Protein AF-A0A2V2U2F4-F1 (afdb_monomer)

Radius of gyration: 15.04 Å; Cα contacts (8 Å, |Δi|>4): 139; chains: 1; bounding box: 42×29×31 Å

Structure (mmCIF, N/CA/C/O backbone):
data_AF-A0A2V2U2F4-F1
#
_entry.id   AF-A0A2V2U2F4-F1
#
loop_
_atom_site.group_PDB
_atom_site.id
_atom_site.type_symbol
_atom_site.label_atom_id
_atom_site.label_alt_id
_atom_site.label_comp_id
_atom_site.label_asym_id
_atom_site.label_entity_id
_atom_site.label_seq_id
_atom_site.pdbx_PDB_ins_code
_atom_site.Cartn_x
_atom_site.Cartn_y
_atom_site.Cartn_z
_atom_site.occupancy
_atom_site.B_iso_or_equiv
_atom_site.auth_seq_id
_atom_site.auth_comp_id
_atom_site.auth_asym_id
_atom_site.auth_atom_id
_atom_site.pdbx_PDB_model_num
ATOM 1 N N . MET A 1 1 ? 31.667 -0.496 11.172 1.00 42.41 1 MET A N 1
ATOM 2 C CA . MET A 1 1 ? 30.311 -0.840 11.635 1.00 42.41 1 MET A CA 1
ATOM 3 C C . MET A 1 1 ? 30.215 -2.349 11.573 1.00 42.41 1 MET A C 1
ATOM 5 O O . MET A 1 1 ? 30.394 -2.899 10.493 1.00 42.41 1 MET A O 1
ATOM 9 N N . GLU A 1 2 ? 30.072 -3.004 12.719 1.00 44.47 2 GLU A N 1
ATOM 10 C CA . GLU A 1 2 ? 29.522 -4.354 12.746 1.00 44.47 2 GLU A CA 1
ATOM 11 C C . GLU A 1 2 ? 28.012 -4.240 12.555 1.00 44.47 2 GLU A C 1
ATOM 13 O O . GLU A 1 2 ? 27.419 -3.196 12.847 1.00 44.47 2 GLU A O 1
ATOM 18 N N . LEU A 1 3 ? 27.429 -5.256 11.944 1.00 45.28 3 LEU A N 1
ATOM 19 C CA . LEU A 1 3 ? 26.182 -5.103 11.246 1.00 45.28 3 LEU A CA 1
ATOM 20 C C . LEU A 1 3 ? 25.269 -6.285 11.538 1.00 45.28 3 LEU A C 1
ATOM 22 O O . LEU A 1 3 ? 25.331 -7.369 10.966 1.00 45.28 3 LEU A O 1
ATOM 26 N N . SER A 1 4 ? 24.459 -5.987 12.530 1.00 48.75 4 SER A N 1
ATOM 27 C CA . SER A 1 4 ? 23.392 -6.740 13.150 1.00 48.75 4 SER A CA 1
ATOM 28 C C . SER A 1 4 ? 22.200 -6.872 12.184 1.00 48.75 4 SER A C 1
ATOM 30 O O . SER A 1 4 ? 22.317 -6.612 10.985 1.00 48.75 4 SER A O 1
ATOM 32 N N . TRP A 1 5 ? 20.997 -7.169 12.694 1.00 50.09 5 TRP A N 1
ATOM 33 C CA . TRP A 1 5 ? 19.784 -6.590 12.101 1.00 50.09 5 TRP A CA 1
ATOM 34 C C . TRP A 1 5 ? 20.107 -5.141 11.640 1.00 50.09 5 TRP A C 1
ATOM 36 O O . TRP A 1 5 ? 20.396 -4.282 12.467 1.00 50.09 5 TRP A O 1
ATOM 46 N N . ASN A 1 6 ? 20.129 -4.916 10.315 1.00 41.75 6 ASN A N 1
ATOM 47 C CA . ASN A 1 6 ? 20.663 -3.743 9.583 1.00 41.75 6 ASN A CA 1
ATOM 48 C C . ASN A 1 6 ? 22.138 -3.655 9.198 1.00 41.75 6 ASN A C 1
ATOM 50 O O . ASN A 1 6 ? 22.778 -2.611 9.349 1.00 41.75 6 ASN A O 1
ATOM 54 N N . ASP A 1 7 ? 22.668 -4.671 8.562 1.00 49.75 7 ASP A N 1
ATOM 55 C CA . ASP A 1 7 ? 23.848 -4.433 7.760 1.00 49.75 7 ASP A CA 1
ATOM 56 C C . ASP A 1 7 ? 23.688 -3.292 6.711 1.00 49.75 7 ASP A C 1
ATOM 58 O O . ASP A 1 7 ? 22.668 -3.218 6.034 1.00 49.75 7 ASP A O 1
ATOM 62 N N . ARG A 1 8 ? 24.707 -2.427 6.516 1.00 47.97 8 ARG A N 1
ATOM 63 C CA . ARG A 1 8 ? 24.905 -1.503 5.367 1.00 47.97 8 ARG A CA 1
ATOM 64 C C . ARG A 1 8 ? 24.827 -2.282 4.039 1.00 47.97 8 ARG A C 1
ATOM 66 O O . ARG A 1 8 ? 24.615 -1.702 2.982 1.00 47.97 8 ARG A O 1
ATOM 73 N N . ARG A 1 9 ? 24.995 -3.602 4.155 1.00 45.12 9 ARG A N 1
ATOM 74 C CA . ARG A 1 9 ? 24.909 -4.719 3.216 1.00 45.12 9 ARG A CA 1
ATOM 75 C C . ARG A 1 9 ? 23.589 -5.534 3.330 1.00 45.12 9 ARG A C 1
ATOM 77 O O . ARG A 1 9 ? 23.364 -6.380 2.483 1.00 45.12 9 ARG A O 1
ATOM 84 N N . ALA A 1 10 ? 22.714 -5.329 4.325 1.00 45.97 10 ALA A N 1
ATOM 85 C CA . ALA A 1 10 ? 21.449 -6.077 4.543 1.00 45.97 10 ALA A CA 1
ATOM 86 C C . ALA A 1 10 ? 20.192 -5.289 4.166 1.00 45.97 10 ALA A C 1
ATOM 88 O O . ALA A 1 10 ? 19.106 -5.854 4.057 1.00 45.97 10 ALA A O 1
ATOM 89 N N . ARG A 1 11 ? 20.318 -3.973 4.015 1.00 48.44 11 ARG A N 1
ATOM 90 C CA . ARG A 1 11 ? 19.193 -3.086 3.756 1.00 48.44 11 ARG A CA 1
ATOM 91 C C . ARG A 1 11 ? 19.470 -2.188 2.580 1.00 48.44 11 ARG A C 1
ATOM 93 O O . ARG A 1 11 ? 19.357 -0.983 2.655 1.00 48.44 11 ARG A O 1
ATOM 100 N N . GLN A 1 12 ? 19.624 -2.797 1.425 1.00 44.44 12 GLN A N 1
ATOM 101 C CA . GLN A 1 12 ? 19.025 -2.211 0.226 1.00 44.44 12 GLN A CA 1
ATOM 102 C C . GLN A 1 12 ? 17.484 -2.410 0.251 1.00 44.44 12 GLN A C 1
ATOM 104 O O . GLN A 1 12 ? 16.870 -2.696 -0.762 1.00 44.44 12 GLN A O 1
ATOM 109 N N . PHE A 1 13 ? 16.901 -2.304 1.459 1.00 48.28 13 PHE A N 1
ATOM 110 C 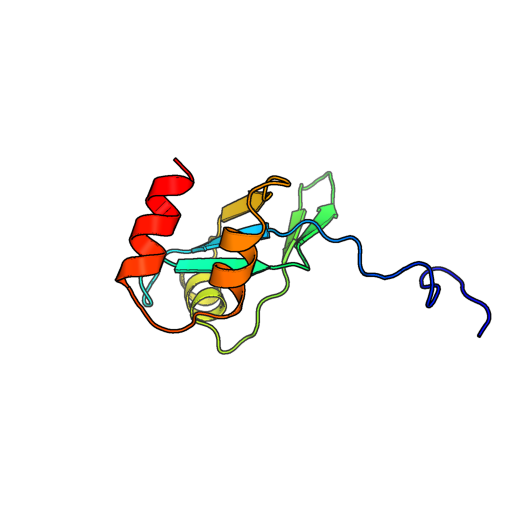CA . PHE A 1 13 ? 15.497 -2.192 1.851 1.00 48.28 13 PHE A CA 1
ATOM 111 C C . PHE A 1 13 ? 14.490 -2.954 0.983 1.00 48.28 13 PHE A C 1
ATOM 113 O O . PHE A 1 13 ? 13.570 -2.370 0.422 1.00 48.28 13 PHE A O 1
ATOM 120 N N . LEU A 1 14 ? 14.668 -4.282 0.977 1.00 46.50 14 LEU A N 1
ATOM 121 C CA . LEU A 1 14 ? 13.697 -5.335 0.656 1.00 46.50 14 LEU A CA 1
ATOM 122 C C . LEU A 1 14 ? 12.288 -4.981 1.128 1.00 46.50 14 LEU A C 1
ATOM 124 O O . LEU A 1 14 ? 11.875 -5.305 2.241 1.00 46.50 14 LEU A O 1
ATOM 128 N N . THR A 1 15 ? 11.565 -4.310 0.256 1.00 56.41 15 THR A N 1
ATOM 129 C CA . THR A 1 15 ? 10.173 -3.958 0.429 1.00 56.41 15 THR A CA 1
ATOM 130 C C . THR A 1 15 ? 9.567 -4.078 -0.960 1.00 56.41 15 THR A C 1
ATOM 132 O O . THR A 1 15 ? 10.155 -3.631 -1.945 1.00 56.41 15 THR A O 1
ATOM 135 N N . ASN A 1 16 ? 8.493 -4.854 -1.076 1.00 65.75 16 ASN A N 1
ATOM 136 C CA . ASN A 1 16 ? 7.809 -4.978 -2.354 1.00 65.75 16 ASN A CA 1
ATOM 137 C C . ASN A 1 16 ? 7.175 -3.619 -2.668 1.00 65.75 16 ASN A C 1
ATOM 139 O O . ASN A 1 16 ? 6.665 -2.970 -1.754 1.00 65.75 16 ASN A O 1
ATOM 143 N N . VAL A 1 17 ? 7.191 -3.187 -3.928 1.00 78.94 17 VAL A N 1
ATOM 144 C CA . VAL A 1 17 ? 6.518 -1.941 -4.288 1.00 78.94 17 VAL A CA 1
ATOM 145 C C . VAL A 1 17 ? 5.018 -2.189 -4.247 1.00 78.94 17 VAL A C 1
ATOM 147 O O . VAL A 1 17 ? 4.444 -2.850 -5.114 1.00 78.94 17 VAL A O 1
ATOM 150 N N . GLY A 1 18 ? 4.383 -1.655 -3.208 1.00 82.81 18 GLY A N 1
ATOM 151 C CA . GLY A 1 18 ? 2.938 -1.591 -3.122 1.00 82.81 18 GLY A CA 1
ATOM 152 C C . GLY A 1 18 ? 2.423 -0.478 -4.026 1.00 82.81 18 GLY A C 1
ATOM 153 O O . GLY A 1 18 ? 2.829 0.669 -3.885 1.00 82.81 18 GLY A O 1
ATOM 154 N N . LEU A 1 19 ? 1.506 -0.782 -4.935 1.00 88.38 19 LEU A N 1
ATOM 155 C CA . LEU A 1 19 ? 0.681 0.218 -5.601 1.00 88.38 19 LEU A CA 1
ATOM 156 C C . LEU A 1 19 ? -0.543 0.471 -4.720 1.00 88.38 19 LEU A C 1
ATOM 158 O O . LEU A 1 19 ? -1.484 -0.331 -4.670 1.00 88.38 19 LEU A O 1
ATOM 162 N N . ILE A 1 20 ? -0.484 1.579 -3.985 1.00 90.88 20 ILE A N 1
ATOM 163 C CA . ILE A 1 20 ? -1.500 1.988 -3.021 1.00 90.88 20 ILE A CA 1
ATOM 164 C C . ILE A 1 20 ? -2.607 2.699 -3.764 1.00 90.88 20 ILE A C 1
ATOM 166 O O . ILE A 1 20 ? -2.376 3.744 -4.368 1.00 90.88 20 ILE A O 1
ATOM 170 N N . THR A 1 21 ? -3.804 2.134 -3.706 1.00 91.12 21 THR A N 1
ATOM 171 C CA . THR A 1 21 ? -4.995 2.702 -4.339 1.00 91.12 21 THR A CA 1
ATOM 172 C C . THR A 1 21 ? -5.873 3.345 -3.283 1.00 91.12 21 THR A C 1
ATOM 174 O O . THR A 1 21 ? -6.089 2.786 -2.208 1.00 91.12 21 THR A O 1
ATOM 177 N N . THR A 1 22 ? -6.352 4.548 -3.574 1.00 91.31 22 THR A N 1
ATOM 178 C CA . THR A 1 22 ? -7.242 5.300 -2.688 1.00 91.31 22 THR A CA 1
ATOM 179 C C . THR A 1 22 ? -8.320 5.979 -3.512 1.00 91.31 22 THR A C 1
ATOM 181 O O . THR A 1 22 ? -8.097 6.317 -4.675 1.00 91.31 22 THR A O 1
ATOM 184 N N . ASP A 1 23 ? -9.467 6.206 -2.891 1.00 88.88 23 ASP A N 1
ATOM 185 C CA . ASP A 1 23 ? -10.515 7.073 -3.411 1.00 88.88 23 ASP A CA 1
ATOM 186 C C . ASP A 1 23 ? -11.006 7.975 -2.273 1.00 88.88 23 ASP A C 1
ATOM 188 O O . ASP A 1 23 ? -10.952 7.599 -1.098 1.00 88.88 23 ASP A O 1
ATOM 192 N N . GLY A 1 24 ? -11.406 9.197 -2.602 1.00 86.75 24 GLY A N 1
ATOM 193 C CA . GLY A 1 24 ? -11.729 10.215 -1.612 1.00 86.75 24 GLY A CA 1
ATOM 194 C C . GLY A 1 24 ? -11.868 11.605 -2.214 1.00 86.75 24 GLY A C 1
ATOM 195 O O . GLY A 1 24 ? -12.081 11.779 -3.413 1.00 86.75 24 GLY A O 1
ATOM 196 N N . ARG A 1 25 ? -11.746 12.637 -1.376 1.00 85.88 25 ARG A N 1
ATOM 197 C CA . ARG A 1 25 ? -11.931 14.036 -1.791 1.00 85.88 25 ARG A CA 1
ATOM 198 C C . ARG A 1 25 ? -10.931 14.495 -2.853 1.00 85.88 25 ARG A C 1
ATOM 200 O O . ARG A 1 25 ? -11.263 15.377 -3.642 1.00 85.88 25 ARG A O 1
ATOM 207 N N . CYS A 1 26 ? -9.735 13.909 -2.889 1.00 85.62 26 CYS A N 1
ATOM 208 C CA . CYS A 1 26 ? -8.742 14.178 -3.930 1.00 85.62 26 CYS A CA 1
ATOM 209 C C . CYS A 1 26 ? -8.986 13.362 -5.217 1.00 85.62 26 CYS A C 1
ATOM 211 O O . CYS A 1 26 ? -8.192 13.453 -6.152 1.00 85.62 26 CYS A O 1
ATOM 213 N N . GLY A 1 27 ? -10.080 12.593 -5.272 1.00 87.06 27 GLY A N 1
ATOM 214 C CA . GLY A 1 27 ? -10.426 11.665 -6.342 1.00 87.06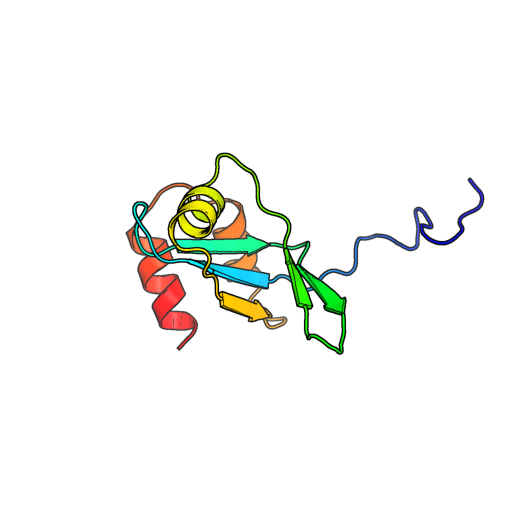 27 GLY A CA 1
ATOM 215 C C . GLY A 1 27 ? -9.635 10.351 -6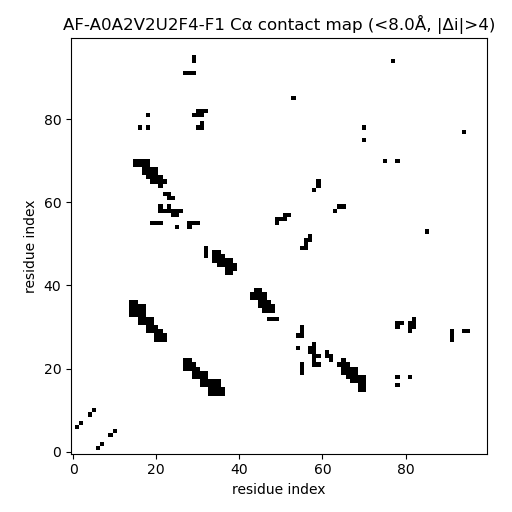.287 1.00 87.06 27 GLY A C 1
ATOM 216 O O . GLY A 1 27 ? -8.775 10.177 -5.411 1.00 87.06 27 GLY A O 1
ATOM 217 N N . PRO A 1 28 ? -9.891 9.440 -7.246 1.00 87.38 28 PRO A N 1
ATOM 218 C CA . PRO A 1 28 ? -9.153 8.193 -7.380 1.00 87.38 28 PRO A CA 1
ATOM 219 C C . PRO A 1 28 ? -7.659 8.441 -7.585 1.00 87.38 28 PRO A C 1
ATOM 221 O O . PRO A 1 28 ? -7.243 9.228 -8.443 1.00 87.38 28 PRO A O 1
ATOM 224 N N . ASN A 1 29 ? -6.842 7.745 -6.804 1.00 87.25 29 ASN A N 1
ATOM 225 C CA . ASN A 1 29 ? -5.404 7.941 -6.783 1.00 87.25 29 ASN A CA 1
ATOM 226 C C . ASN A 1 29 ? -4.646 6.620 -6.626 1.00 87.25 29 ASN A C 1
ATOM 228 O O . ASN A 1 29 ? -5.122 5.679 -5.990 1.00 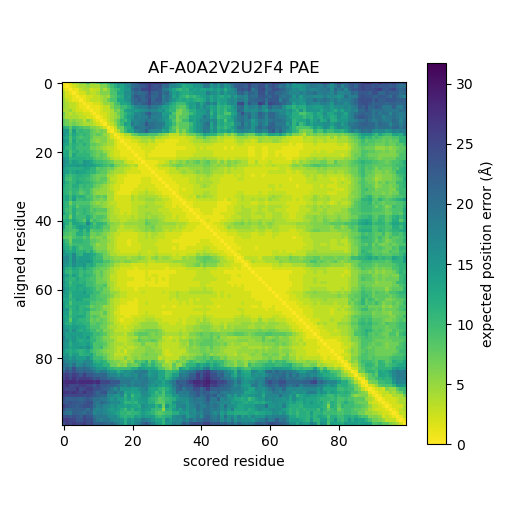87.25 29 ASN A O 1
ATOM 232 N N . VAL A 1 30 ? -3.443 6.590 -7.196 1.00 87.19 30 VAL A N 1
ATOM 233 C CA . VAL A 1 30 ? -2.494 5.491 -7.085 1.00 87.19 30 VAL A CA 1
ATOM 234 C C . VAL A 1 30 ? -1.099 6.033 -6.813 1.00 87.19 30 VAL A C 1
ATOM 236 O O . VAL A 1 30 ? -0.675 7.001 -7.443 1.00 87.19 30 VAL A O 1
ATOM 239 N N . MET A 1 31 ? -0.404 5.415 -5.865 1.00 88.94 31 MET A N 1
ATOM 240 C CA . MET A 1 31 ? 0.938 5.808 -5.448 1.00 88.94 31 MET A CA 1
ATOM 241 C C . MET A 1 31 ? 1.804 4.569 -5.263 1.00 88.94 31 MET A C 1
ATOM 243 O O . MET A 1 31 ? 1.357 3.586 -4.672 1.00 88.94 31 MET A O 1
ATOM 247 N N . ALA A 1 32 ? 3.047 4.622 -5.728 1.00 88.88 32 ALA A N 1
ATOM 248 C CA . ALA A 1 32 ? 4.028 3.605 -5.382 1.00 88.88 32 ALA A CA 1
ATOM 249 C C . ALA A 1 32 ? 4.518 3.824 -3.941 1.00 88.88 32 ALA A C 1
ATOM 251 O O . ALA A 1 32 ? 5.003 4.897 -3.593 1.00 88.88 32 ALA A O 1
ATOM 252 N N . ALA A 1 33 ? 4.390 2.801 -3.103 1.00 88.25 33 ALA A N 1
ATOM 253 C CA . ALA A 1 33 ? 4.897 2.763 -1.743 1.00 88.25 33 ALA A CA 1
ATOM 254 C C . ALA A 1 33 ? 5.876 1.602 -1.622 1.00 88.25 33 ALA A C 1
ATOM 256 O O . ALA A 1 33 ? 5.476 0.452 -1.410 1.00 88.25 33 ALA A O 1
ATOM 257 N N . GLU A 1 34 ? 7.165 1.919 -1.736 1.00 84.69 34 GLU A N 1
ATOM 258 C CA . GLU A 1 34 ? 8.224 0.940 -1.507 1.00 84.69 34 GLU A CA 1
ATOM 259 C C . GLU A 1 34 ? 8.064 0.347 -0.108 1.00 84.69 34 GLU A C 1
ATOM 261 O O . GLU A 1 34 ? 7.978 -0.859 0.017 1.00 84.69 34 GLU A O 1
ATOM 266 N N . TRP A 1 35 ? 7.843 1.155 0.937 1.00 87.06 35 TRP A N 1
ATOM 267 C CA . TRP A 1 35 ? 7.776 0.681 2.328 1.00 87.06 35 TRP A CA 1
ATOM 268 C C . TRP A 1 35 ? 6.435 0.032 2.715 1.00 87.06 35 TRP A C 1
ATOM 270 O O . TRP A 1 35 ? 5.791 0.434 3.687 1.00 87.06 35 TRP A O 1
ATOM 280 N N . THR A 1 36 ? 6.045 -1.011 1.988 1.00 85.88 36 THR A N 1
ATOM 281 C CA . THR A 1 36 ? 4.875 -1.854 2.247 1.00 85.88 36 THR A CA 1
ATOM 282 C C . THR A 1 36 ? 5.294 -3.149 2.947 1.00 85.88 36 THR A C 1
ATOM 284 O O . THR A 1 36 ? 6.081 -3.930 2.412 1.00 85.88 36 THR A O 1
ATOM 287 N N . HIS A 1 37 ? 4.768 -3.395 4.150 1.00 85.88 37 HIS A N 1
ATOM 288 C CA . HIS A 1 37 ? 5.183 -4.507 5.008 1.00 85.88 37 HIS A CA 1
ATOM 289 C C . HIS A 1 37 ? 3.992 -5.250 5.605 1.00 85.88 37 HIS A C 1
ATOM 291 O O . HIS A 1 37 ? 3.072 -4.641 6.143 1.00 85.88 37 HIS A O 1
ATOM 297 N N . HIS A 1 38 ? 4.053 -6.579 5.613 1.00 82.75 38 HIS A N 1
ATOM 298 C CA . HIS A 1 38 ? 3.176 -7.387 6.454 1.00 82.75 38 HIS A CA 1
ATOM 299 C C . HIS A 1 38 ? 3.712 -7.387 7.894 1.00 82.75 38 HIS A C 1
ATOM 301 O O . HIS A 1 38 ? 4.876 -7.728 8.110 1.00 82.75 38 HIS A O 1
ATOM 307 N N . VAL A 1 39 ? 2.895 -6.981 8.872 1.00 86.25 39 VAL A N 1
ATOM 308 C CA . VAL A 1 39 ? 3.353 -6.729 10.256 1.00 86.25 39 VAL A CA 1
ATOM 309 C C . VAL A 1 39 ? 2.692 -7.609 11.316 1.00 86.25 39 VAL A C 1
ATOM 311 O O . VAL A 1 39 ? 3.201 -7.700 12.429 1.00 86.25 39 VAL A O 1
ATOM 314 N N . SER A 1 40 ? 1.591 -8.289 11.000 1.00 78.50 40 SER A N 1
ATOM 315 C CA . SER A 1 40 ? 0.953 -9.250 11.906 1.00 78.50 40 SER A CA 1
ATOM 316 C C . SER A 1 40 ? 0.132 -10.249 11.109 1.00 78.50 40 SER A C 1
ATOM 318 O O . SER A 1 40 ? -0.517 -9.856 10.152 1.00 78.50 40 SER A O 1
ATOM 320 N N . TYR A 1 41 ? 0.126 -11.516 11.525 1.00 78.62 41 TYR A N 1
ATOM 321 C CA . TYR A 1 41 ? -0.674 -12.571 10.894 1.00 78.62 41 TYR A CA 1
ATOM 322 C C . TYR A 1 41 ? -2.086 -12.669 11.487 1.00 78.62 41 TYR A C 1
ATOM 324 O O . TYR A 1 41 ? -3.034 -12.944 10.755 1.00 78.62 41 TYR A O 1
ATOM 332 N N . SER A 1 42 ? -2.239 -12.432 12.796 1.00 82.88 42 SER A N 1
ATOM 333 C CA . SER A 1 42 ? -3.516 -12.543 13.512 1.00 82.88 42 SER A CA 1
ATOM 334 C C . SER A 1 42 ? -3.630 -11.466 14.607 1.00 82.88 42 SER A C 1
ATOM 336 O O . SER A 1 42 ? -3.030 -11.632 15.669 1.00 82.88 42 SER A O 1
ATOM 338 N N . PRO A 1 43 ? -4.394 -10.379 14.383 1.00 89.50 43 PRO A N 1
ATOM 339 C CA . PRO A 1 43 ? -5.095 -10.059 13.136 1.00 89.50 43 PRO A CA 1
ATOM 340 C C . PRO A 1 43 ? -4.108 -9.797 11.993 1.00 89.50 43 PRO A C 1
ATOM 342 O O . PRO A 1 43 ? -2.966 -9.406 12.244 1.00 89.50 43 PRO A O 1
ATOM 345 N N . SER A 1 44 ? -4.530 -10.029 10.751 1.00 80.81 44 SER A N 1
ATOM 346 C CA . SER A 1 44 ? -3.693 -9.747 9.583 1.00 80.81 44 SER A CA 1
ATOM 347 C C . SER A 1 44 ? -3.546 -8.236 9.404 1.00 80.81 44 SER A C 1
ATOM 349 O O . SER A 1 44 ? -4.548 -7.542 9.247 1.00 80.81 44 SER A O 1
ATOM 351 N N . LEU A 1 45 ? -2.317 -7.720 9.460 1.00 87.44 45 LEU A N 1
ATOM 352 C CA . LEU A 1 45 ? -2.034 -6.285 9.381 1.00 87.44 45 LEU A CA 1
ATOM 353 C C . LEU A 1 45 ? -0.940 -5.999 8.357 1.00 87.44 45 LEU A C 1
ATOM 355 O O . LEU A 1 45 ? 0.110 -6.646 8.349 1.00 87.44 45 LEU A O 1
ATOM 359 N N . ILE A 1 46 ? -1.171 -4.970 7.546 1.00 88.31 46 ILE A N 1
ATOM 360 C CA . ILE A 1 46 ? -0.215 -4.432 6.579 1.00 88.31 46 ILE A CA 1
ATOM 361 C C . ILE A 1 46 ? 0.075 -2.983 6.970 1.00 88.31 46 ILE A C 1
ATOM 363 O O . ILE A 1 46 ? -0.846 -2.199 7.187 1.00 88.31 46 ILE A O 1
ATOM 367 N N . ALA A 1 47 ? 1.354 -2.637 7.063 1.00 90.44 47 ALA A N 1
ATOM 368 C CA . ALA A 1 47 ? 1.820 -1.278 7.279 1.00 90.44 47 ALA A CA 1
ATOM 369 C C . ALA A 1 47 ? 2.373 -0.707 5.972 1.00 90.44 47 ALA A C 1
ATOM 371 O O . ALA A 1 47 ? 3.176 -1.352 5.296 1.00 90.44 47 ALA A O 1
ATOM 372 N N . ILE A 1 48 ? 1.964 0.515 5.648 1.00 89.81 48 ILE A N 1
ATOM 373 C CA . ILE A 1 48 ? 2.479 1.298 4.525 1.00 89.81 48 ILE A CA 1
ATOM 374 C C . ILE A 1 48 ? 2.995 2.629 5.060 1.00 89.81 48 ILE A C 1
ATOM 376 O O . ILE A 1 48 ? 2.423 3.172 6.007 1.00 89.81 48 ILE A O 1
ATOM 380 N N . ASN A 1 49 ? 4.065 3.156 4.469 1.00 89.81 49 ASN A N 1
ATOM 381 C CA . ASN A 1 49 ? 4.517 4.510 4.770 1.00 89.81 49 ASN A CA 1
ATOM 382 C C . ASN A 1 49 ? 4.130 5.456 3.633 1.00 89.81 49 ASN A C 1
ATOM 384 O O . ASN A 1 49 ? 4.447 5.198 2.474 1.00 89.81 49 ASN A O 1
ATOM 388 N N . VAL A 1 50 ? 3.448 6.543 3.979 1.00 89.06 50 VAL A N 1
ATOM 389 C CA . VAL A 1 50 ? 2.924 7.534 3.034 1.00 89.06 50 VAL A CA 1
ATOM 390 C C . VAL A 1 50 ? 3.353 8.911 3.515 1.00 89.06 50 VAL A C 1
ATOM 392 O O . VAL A 1 50 ? 3.331 9.192 4.716 1.00 89.06 50 VAL A O 1
ATOM 395 N N . ARG A 1 51 ? 3.752 9.781 2.589 1.00 86.94 51 ARG A N 1
ATOM 396 C CA . ARG A 1 51 ? 4.100 11.160 2.919 1.00 86.94 51 ARG A CA 1
ATOM 397 C C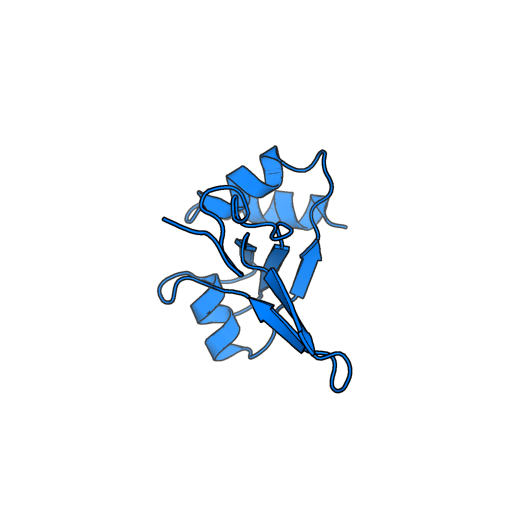 . ARG A 1 51 ? 2.832 11.926 3.319 1.00 86.94 51 ARG A C 1
ATOM 399 O O . ARG A 1 51 ? 1.812 11.838 2.644 1.00 86.94 51 ARG A O 1
ATOM 406 N N . GLY A 1 52 ? 2.878 12.645 4.441 1.00 86.31 52 GLY A N 1
ATOM 407 C CA . GLY A 1 52 ? 1.674 13.201 5.075 1.00 86.31 52 GLY A CA 1
ATOM 408 C C . GLY A 1 52 ? 0.948 14.300 4.289 1.00 86.31 52 GLY A C 1
ATOM 409 O O . GLY A 1 52 ? -0.223 14.543 4.553 1.00 86.31 52 GLY A O 1
ATOM 410 N N . ASP A 1 53 ? 1.624 14.954 3.346 1.00 85.56 53 ASP A N 1
ATOM 411 C CA . ASP A 1 53 ? 1.108 16.022 2.481 1.00 85.56 53 ASP A CA 1
ATOM 412 C C . ASP A 1 53 ? 0.635 15.524 1.100 1.00 85.56 53 ASP A C 1
ATOM 414 O O . ASP A 1 53 ? 0.134 16.320 0.307 1.00 85.56 53 ASP A O 1
ATOM 418 N N . ASP A 1 54 ? 0.741 14.221 0.812 1.00 86.19 54 ASP A N 1
ATOM 419 C CA . ASP A 1 54 ? 0.298 13.654 -0.463 1.00 86.19 54 ASP A CA 1
ATOM 420 C C . ASP A 1 54 ? -1.218 13.391 -0.490 1.00 86.19 54 ASP A C 1
ATOM 422 O O . ASP A 1 54 ? -1.844 13.036 0.512 1.00 86.19 54 ASP A O 1
ATOM 426 N N . ALA A 1 55 ? -1.808 13.444 -1.690 1.00 89.00 55 ALA A N 1
ATOM 427 C CA . ALA A 1 55 ? -3.224 13.126 -1.917 1.00 89.00 55 ALA A CA 1
ATOM 428 C C . ALA A 1 55 ? -3.629 11.733 -1.389 1.00 89.00 55 ALA A C 1
ATOM 430 O O . ALA A 1 55 ? -4.760 11.539 -0.949 1.00 89.00 55 ALA A O 1
ATOM 431 N N . THR A 1 56 ? -2.704 10.764 -1.402 1.00 90.88 56 THR A N 1
ATOM 432 C CA . THR A 1 56 ? -2.890 9.427 -0.814 1.00 90.88 56 THR A CA 1
ATOM 433 C C . THR A 1 56 ? -3.158 9.508 0.689 1.00 90.88 56 THR A C 1
ATOM 435 O O . THR A 1 56 ? -4.094 8.876 1.174 1.00 90.88 56 THR A O 1
ATOM 438 N N . ALA A 1 57 ? -2.367 10.293 1.429 1.00 92.88 57 ALA A N 1
ATOM 439 C CA . ALA A 1 57 ? -2.525 10.442 2.873 1.00 92.88 57 ALA A CA 1
ATOM 440 C C . ALA A 1 57 ? -3.830 11.167 3.220 1.00 92.88 57 ALA A C 1
ATOM 442 O O . ALA A 1 57 ? -4.532 10.742 4.137 1.00 92.88 57 ALA A O 1
ATOM 443 N N . GLU A 1 58 ? -4.192 12.207 2.463 1.00 92.69 58 GLU A N 1
ATOM 444 C CA . GLU A 1 58 ? -5.460 12.923 2.648 1.00 92.69 58 GLU A CA 1
ATOM 445 C C . GLU A 1 58 ? -6.665 12.001 2.411 1.00 92.69 58 GLU A C 1
ATOM 447 O O . GLU A 1 58 ? -7.566 11.938 3.251 1.00 92.69 58 GLU A O 1
ATOM 452 N N . ASN A 1 59 ? -6.657 11.225 1.319 1.00 93.69 59 ASN A N 1
ATOM 453 C CA . ASN A 1 59 ? -7.716 10.255 1.039 1.00 93.69 59 ASN A CA 1
ATOM 454 C C . ASN A 1 59 ? -7.828 9.213 2.165 1.00 93.69 59 ASN A C 1
ATOM 456 O O . ASN A 1 59 ? -8.917 9.043 2.706 1.00 93.69 59 ASN A O 1
ATOM 460 N N . ILE A 1 60 ? -6.719 8.587 2.588 1.00 94.62 60 ILE A N 1
ATOM 461 C CA . ILE A 1 60 ? -6.711 7.592 3.681 1.00 94.62 60 ILE A CA 1
ATOM 462 C C . ILE A 1 60 ? -7.209 8.199 4.993 1.00 94.62 60 ILE A C 1
ATOM 464 O O . ILE A 1 60 ? -7.968 7.568 5.730 1.00 94.62 60 ILE A O 1
ATOM 468 N N . ASN A 1 61 ? -6.799 9.427 5.314 1.00 94.19 61 ASN A N 1
ATOM 469 C CA . ASN A 1 61 ? -7.214 10.081 6.548 1.00 94.19 61 ASN A CA 1
ATOM 470 C C . ASN A 1 61 ? -8.721 10.335 6.592 1.00 94.19 61 ASN A C 1
ATOM 472 O O . ASN A 1 61 ? -9.299 10.265 7.680 1.00 94.19 61 ASN A O 1
ATOM 476 N N . GLN A 1 62 ? -9.349 10.594 5.449 1.00 93.56 62 GLN A N 1
ATOM 477 C CA . GLN A 1 62 ? -10.785 10.829 5.360 1.00 93.56 62 GLN A CA 1
ATOM 478 C C . GLN A 1 62 ? -11.591 9.530 5.250 1.00 93.56 62 GLN A C 1
ATOM 480 O O . GLN A 1 62 ? -12.540 9.352 6.011 1.00 93.56 62 GLN A O 1
ATOM 485 N N . SER A 1 63 ? -11.221 8.631 4.334 1.00 94.31 63 SER A N 1
ATOM 486 C CA . SER A 1 63 ? -11.978 7.404 4.044 1.00 94.31 63 SER A CA 1
ATOM 487 C C . SER A 1 63 ? -11.707 6.278 5.038 1.00 94.31 63 SER A C 1
ATOM 489 O O . SER A 1 63 ? -12.573 5.441 5.259 1.00 94.31 63 SER A O 1
ATOM 491 N N . LYS A 1 64 ? -10.514 6.260 5.651 1.00 94.94 64 LYS A N 1
ATOM 492 C CA . LYS A 1 64 ? -9.972 5.136 6.439 1.00 94.94 64 LYS A CA 1
ATOM 493 C C . LYS A 1 64 ? -9.797 3.842 5.636 1.00 94.94 64 LYS A C 1
ATOM 495 O O . LYS A 1 64 ? -9.630 2.778 6.225 1.00 94.94 64 LYS A O 1
ATOM 500 N N . GLU A 1 65 ? -9.768 3.944 4.311 1.00 93.94 65 GLU A N 1
ATOM 501 C CA . GLU A 1 65 ? -9.701 2.812 3.392 1.00 93.94 65 GLU A CA 1
ATOM 502 C C . GLU A 1 65 ? -8.587 3.010 2.359 1.00 93.94 65 GLU A C 1
ATOM 504 O O . GLU A 1 65 ? -8.356 4.113 1.858 1.00 93.94 65 GLU A O 1
ATOM 509 N N . PHE A 1 66 ? -7.897 1.919 2.031 1.00 93.88 66 PHE A N 1
ATOM 510 C CA . PHE A 1 66 ? -6.937 1.850 0.933 1.00 93.88 66 PHE A CA 1
ATOM 511 C C . PHE A 1 66 ? -6.789 0.411 0.442 1.00 93.88 66 PHE A C 1
ATOM 513 O O . PHE A 1 66 ? -6.989 -0.542 1.197 1.00 93.88 66 PHE A O 1
ATOM 520 N N . GLY A 1 67 ? -6.403 0.259 -0.823 1.00 90.38 67 GLY A N 1
ATOM 521 C CA . GLY A 1 67 ? -6.013 -1.019 -1.409 1.00 90.38 67 GLY A CA 1
ATOM 522 C C . GLY A 1 67 ? -4.498 -1.130 -1.546 1.00 90.38 67 GLY A C 1
ATOM 523 O O . GLY A 1 67 ? -3.822 -0.139 -1.826 1.00 90.38 67 GLY A O 1
ATOM 524 N N . VAL A 1 68 ? -3.972 -2.345 -1.395 1.00 89.44 68 VAL A N 1
ATOM 525 C CA . VAL A 1 68 ? -2.558 -2.666 -1.620 1.00 89.44 68 VAL A CA 1
ATOM 526 C C . VAL A 1 68 ? -2.469 -3.673 -2.756 1.00 89.44 68 VAL A C 1
ATOM 528 O O . VAL A 1 68 ? -2.976 -4.785 -2.631 1.00 89.44 68 VAL A O 1
ATOM 531 N N . ASN A 1 69 ? -1.798 -3.297 -3.842 1.00 86.69 69 ASN A N 1
ATOM 532 C CA . ASN A 1 69 ? -1.472 -4.206 -4.938 1.00 86.69 69 ASN A CA 1
ATOM 533 C C . ASN A 1 69 ? 0.039 -4.401 -4.968 1.00 86.69 69 ASN A C 1
ATOM 535 O O . ASN A 1 69 ? 0.780 -3.432 -4.847 1.00 86.69 69 ASN A O 1
ATOM 539 N N . LEU A 1 70 ? 0.506 -5.635 -5.109 1.00 83.19 70 LEU A N 1
ATOM 540 C CA . LEU A 1 70 ? 1.934 -5.915 -5.204 1.00 83.19 70 LEU A CA 1
ATOM 541 C C . LEU A 1 70 ? 2.352 -5.858 -6.671 1.00 83.19 70 LEU A C 1
ATOM 543 O O . LEU A 1 70 ? 1.778 -6.574 -7.489 1.00 83.19 70 LEU A O 1
ATOM 547 N N . ALA A 1 71 ? 3.319 -5.001 -6.992 1.00 81.12 71 ALA A N 1
ATOM 548 C CA . ALA A 1 71 ? 3.802 -4.868 -8.358 1.00 81.1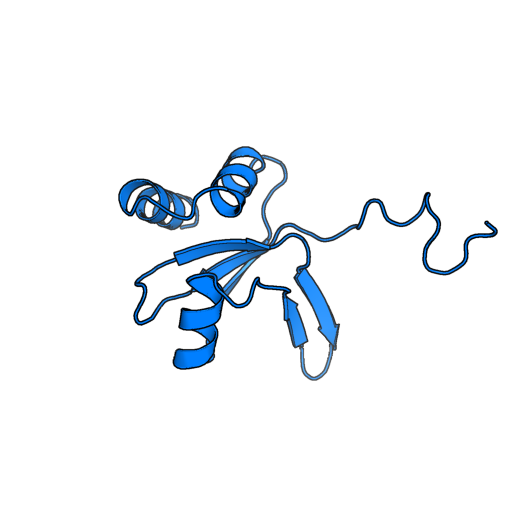2 71 ALA A CA 1
ATOM 549 C C . ALA A 1 71 ? 4.531 -6.138 -8.825 1.00 81.12 71 ALA A C 1
ATOM 551 O O . ALA A 1 71 ? 5.299 -6.745 -8.073 1.00 81.12 71 ALA A O 1
ATOM 552 N N . ALA A 1 72 ? 4.295 -6.524 -10.079 1.00 80.94 72 ALA A N 1
ATOM 553 C CA . ALA A 1 72 ? 5.070 -7.563 -10.749 1.00 80.94 72 ALA A CA 1
ATOM 554 C C . ALA A 1 72 ? 6.435 -7.023 -11.217 1.00 80.94 72 ALA A C 1
ATOM 556 O O . ALA A 1 72 ? 6.646 -5.814 -11.324 1.00 80.94 72 ALA A O 1
ATOM 557 N N . GLU A 1 73 ? 7.373 -7.926 -11.510 1.00 81.44 73 GLU A N 1
ATOM 558 C CA . GLU A 1 73 ? 8.753 -7.581 -11.891 1.00 81.44 73 GLU A CA 1
ATOM 559 C C . GLU A 1 73 ? 8.830 -6.695 -13.152 1.00 81.44 73 GLU A C 1
ATOM 561 O O . GLU A 1 73 ? 9.686 -5.816 -13.253 1.00 81.44 73 GLU A O 1
ATOM 566 N N . ASP A 1 74 ? 7.895 -6.868 -14.089 1.00 82.69 74 ASP A N 1
ATOM 567 C CA . ASP A 1 74 ? 7.794 -6.122 -15.347 1.00 82.69 74 ASP A CA 1
ATOM 568 C C . ASP A 1 74 ? 7.012 -4.798 -15.233 1.00 82.69 74 ASP A C 1
ATOM 570 O O . ASP A 1 74 ? 6.901 -4.050 -16.206 1.00 82.69 74 ASP A O 1
ATOM 574 N N . GLN A 1 75 ? 6.514 -4.456 -14.040 1.00 79.31 75 GLN A N 1
ATOM 575 C CA . GLN A 1 75 ? 5.763 -3.223 -13.776 1.00 79.31 75 GLN A CA 1
ATOM 576 C C . GLN A 1 75 ? 6.638 -2.085 -13.226 1.00 79.31 75 GLN A C 1
ATOM 578 O O . GLN A 1 75 ? 6.129 -1.084 -12.721 1.00 79.31 75 GLN A O 1
ATOM 583 N N . ASN A 1 76 ? 7.961 -2.184 -13.365 1.00 79.06 76 ASN A N 1
ATOM 584 C CA . ASN A 1 76 ? 8.921 -1.187 -12.882 1.00 79.06 76 ASN A CA 1
ATOM 585 C C . ASN A 1 76 ? 8.654 0.246 -13.399 1.00 79.06 76 ASN A C 1
ATOM 587 O O . ASN A 1 76 ? 8.752 1.206 -12.633 1.00 79.06 76 ASN A O 1
ATOM 591 N N . ILE A 1 77 ? 8.263 0.406 -14.670 1.00 77.75 77 ILE A N 1
ATOM 592 C CA . ILE A 1 77 ? 7.911 1.709 -15.260 1.00 77.75 77 ILE A CA 1
ATOM 593 C C . ILE A 1 77 ? 6.650 2.271 -14.594 1.00 77.75 77 ILE A C 1
ATOM 595 O O . ILE A 1 77 ? 6.592 3.459 -14.283 1.00 77.75 77 ILE A O 1
ATOM 599 N N . LEU A 1 78 ? 5.654 1.420 -14.333 1.00 74.50 78 LEU A N 1
ATOM 600 C CA . LEU A 1 78 ? 4.424 1.825 -13.653 1.00 74.50 78 LEU A CA 1
ATOM 601 C C . LEU A 1 78 ? 4.725 2.279 -12.218 1.00 74.50 78 LEU A C 1
ATOM 603 O O . LEU A 1 78 ? 4.272 3.344 -11.801 1.00 74.50 78 LEU A O 1
ATOM 607 N N . CYS A 1 79 ? 5.556 1.538 -11.487 1.00 78.00 79 CYS A N 1
ATOM 608 C CA . CYS A 1 79 ? 6.005 1.929 -10.152 1.00 78.00 79 CYS A CA 1
ATOM 609 C C . CYS A 1 79 ? 6.729 3.281 -10.149 1.00 78.00 79 CYS A C 1
ATOM 611 O O . CYS A 1 79 ? 6.427 4.132 -9.316 1.00 78.00 79 CYS A O 1
ATOM 613 N N . SER A 1 80 ? 7.629 3.513 -11.108 1.00 78.62 80 SER A N 1
ATOM 614 C CA . SER A 1 80 ? 8.350 4.786 -11.225 1.00 78.62 80 SER A CA 1
ATOM 615 C C . SER A 1 80 ? 7.402 5.963 -11.485 1.00 78.62 80 SER A C 1
ATOM 617 O O . SER A 1 80 ? 7.498 6.989 -10.813 1.00 78.62 80 SER A O 1
ATOM 619 N N . LEU A 1 81 ? 6.424 5.801 -12.384 1.00 77.94 81 LEU A N 1
ATOM 620 C CA . LEU A 1 81 ? 5.421 6.836 -12.661 1.00 77.94 81 LEU A CA 1
ATOM 621 C C . LEU A 1 81 ? 4.517 7.115 -11.449 1.00 77.94 81 LEU A C 1
ATOM 623 O O . LEU A 1 81 ? 4.146 8.263 -11.211 1.00 77.94 81 LEU A O 1
ATOM 627 N N . GLY A 1 82 ? 4.172 6.080 -10.679 1.00 69.88 82 GLY A N 1
ATOM 628 C CA . GLY A 1 82 ? 3.354 6.201 -9.470 1.00 69.88 82 GLY A CA 1
ATOM 629 C C . GLY A 1 82 ? 4.066 6.854 -8.279 1.00 69.88 82 GLY A C 1
ATOM 630 O O . GLY A 1 82 ? 3.387 7.273 -7.345 1.00 69.88 82 GLY A O 1
ATOM 631 N N . GLY A 1 83 ? 5.401 6.928 -8.283 1.00 64.88 83 GLY A N 1
ATOM 632 C CA . GLY A 1 83 ? 6.191 7.588 -7.235 1.00 64.88 83 GLY A CA 1
ATOM 633 C C . GLY A 1 83 ? 6.439 9.080 -7.488 1.00 64.88 83 GLY A C 1
ATOM 634 O O . GLY A 1 83 ? 6.404 9.870 -6.550 1.00 64.88 83 GLY A O 1
ATOM 635 N N . ASP A 1 84 ? 6.647 9.474 -8.749 1.00 60.03 84 ASP A N 1
ATOM 636 C CA . ASP A 1 84 ? 7.052 10.845 -9.110 1.00 60.03 84 ASP A CA 1
ATOM 637 C C . ASP A 1 84 ? 5.882 11.789 -9.440 1.00 60.03 84 ASP A C 1
ATOM 639 O O . ASP A 1 84 ? 6.012 13.014 -9.358 1.00 60.03 84 ASP A O 1
ATOM 643 N N . ILE A 1 85 ? 4.728 11.261 -9.859 1.00 55.12 85 ILE A N 1
ATOM 644 C CA . ILE A 1 85 ? 3.697 12.085 -10.502 1.00 55.12 85 ILE A CA 1
ATOM 645 C C . ILE A 1 85 ? 2.601 12.488 -9.508 1.00 55.12 85 ILE A C 1
ATOM 647 O O . ILE A 1 85 ? 1.627 11.768 -9.273 1.00 55.12 85 ILE A O 1
ATOM 651 N N . GLN A 1 86 ? 2.717 13.711 -8.983 1.00 52.56 86 GLN A N 1
ATOM 652 C CA . GLN A 1 86 ? 1.647 14.353 -8.208 1.00 52.56 86 GLN A CA 1
ATOM 653 C C . GLN A 1 86 ? 0.552 14.980 -9.094 1.00 52.56 86 GLN A C 1
ATOM 655 O O . GLN A 1 86 ? -0.608 15.036 -8.688 1.00 52.56 86 GLN A O 1
ATOM 660 N N . GLU A 1 87 ? 0.876 15.370 -10.333 1.00 51.53 87 GLU A N 1
ATOM 661 C CA . GLU A 1 87 ? -0.051 16.017 -11.270 1.00 51.53 87 GLU A CA 1
ATOM 662 C C . GLU A 1 87 ? -0.185 15.248 -12.592 1.00 51.53 87 GLU A C 1
ATOM 664 O O . GLU A 1 87 ? 0.746 15.226 -13.397 1.00 51.53 87 GLU A O 1
ATOM 669 N N . LYS A 1 88 ? -1.376 14.671 -12.833 1.00 48.75 88 LYS A N 1
ATOM 670 C CA . LYS A 1 88 ? -2.142 14.668 -14.107 1.00 48.75 88 LYS A CA 1
ATOM 671 C C . LYS A 1 88 ? -3.186 13.544 -14.104 1.00 48.75 88 LYS A C 1
ATOM 673 O O . LYS A 1 88 ? -2.869 12.368 -14.274 1.00 48.75 88 LYS A O 1
ATOM 678 N N . ASN A 1 89 ? -4.456 13.940 -14.012 1.00 52.47 89 ASN A N 1
ATOM 679 C CA . ASN A 1 89 ? -5.651 13.079 -14.010 1.00 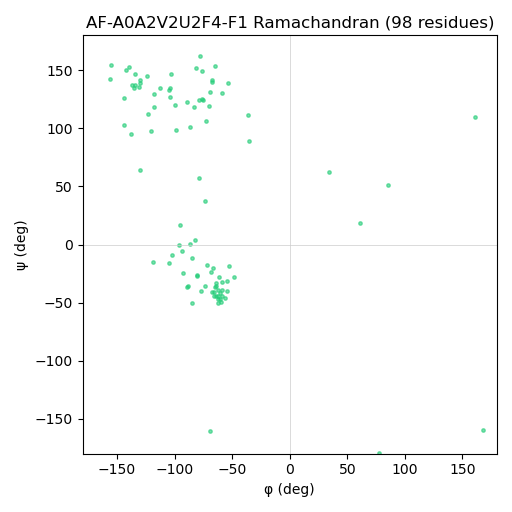52.47 89 ASN A CA 1
ATOM 680 C C . ASN A 1 89 ? -5.696 12.014 -15.130 1.00 52.47 89 ASN A C 1
ATOM 682 O O . ASN A 1 89 ? -6.292 10.956 -14.949 1.00 52.47 89 ASN A O 1
ATOM 686 N N . LEU A 1 90 ? -5.051 12.261 -16.276 1.00 47.66 90 LEU A N 1
ATOM 687 C CA . LEU A 1 90 ? -5.068 11.351 -17.425 1.00 47.66 90 LEU A CA 1
ATOM 688 C C . LEU A 1 90 ? -4.201 10.095 -17.220 1.00 47.66 90 LEU A C 1
ATOM 690 O O . LEU A 1 90 ? -4.580 9.013 -17.662 1.00 47.66 90 LEU A O 1
ATOM 694 N N . ILE A 1 91 ? -3.060 10.219 -16.531 1.00 52.72 91 ILE A N 1
ATOM 695 C CA . ILE A 1 91 ? -2.132 9.096 -16.326 1.00 52.72 91 ILE A CA 1
ATOM 696 C C . ILE A 1 91 ? -2.679 8.154 -15.245 1.00 52.72 91 ILE A C 1
ATOM 698 O O . ILE A 1 91 ? -2.667 6.946 -15.451 1.00 52.72 91 ILE A O 1
ATOM 702 N N . ARG A 1 92 ? -3.271 8.681 -14.159 1.00 59.59 92 ARG A N 1
ATOM 703 C CA . ARG A 1 92 ? -3.898 7.870 -13.091 1.00 59.59 92 ARG A CA 1
ATOM 704 C C . ARG A 1 92 ? -5.080 7.030 -13.584 1.00 59.59 92 ARG A C 1
ATOM 706 O O . ARG A 1 92 ? -5.212 5.877 -13.186 1.00 59.59 92 ARG A O 1
ATOM 713 N N . TYR A 1 93 ? -5.908 7.570 -14.481 1.00 55.41 93 TYR A N 1
ATOM 714 C CA . TYR A 1 93 ? -7.023 6.824 -15.078 1.00 55.41 93 TYR A CA 1
ATOM 715 C C . TYR A 1 93 ? -6.545 5.655 -15.955 1.00 55.41 93 TYR A C 1
ATOM 717 O O . TYR A 1 93 ? -7.068 4.546 -15.851 1.00 55.41 93 TYR A O 1
ATOM 725 N N . LEU A 1 94 ? -5.531 5.889 -16.798 1.00 55.31 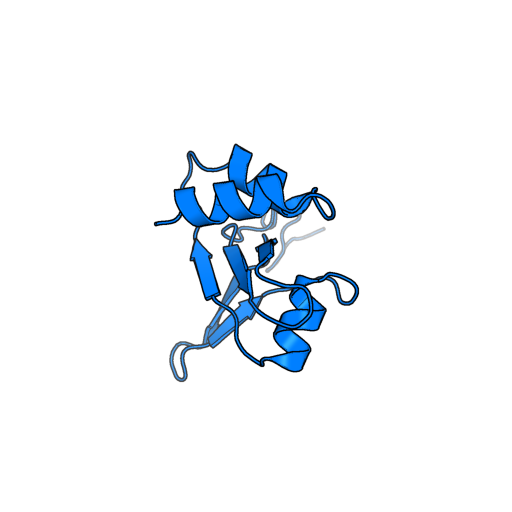94 LEU A N 1
ATOM 726 C CA . LEU A 1 94 ? -4.911 4.830 -17.603 1.00 55.31 94 LEU A CA 1
ATOM 727 C C . LEU A 1 94 ? -4.220 3.781 -16.715 1.00 55.31 94 LEU A C 1
ATOM 729 O O . LEU A 1 94 ? -4.305 2.593 -17.009 1.00 55.31 94 LEU A O 1
ATOM 733 N N . PHE A 1 95 ? -3.626 4.211 -15.597 1.00 61.59 95 PHE A N 1
ATOM 734 C CA . PHE A 1 95 ? -3.004 3.346 -14.594 1.00 61.59 95 PHE A CA 1
ATOM 735 C C . PHE A 1 95 ? -4.009 2.388 -13.942 1.00 61.59 95 PHE A C 1
ATOM 737 O O . PHE A 1 95 ? -3.798 1.178 -13.933 1.00 61.59 95 PHE A O 1
ATOM 744 N N . LEU A 1 96 ? -5.144 2.912 -13.469 1.00 59.66 96 LEU A N 1
ATOM 745 C CA . LEU A 1 96 ? -6.231 2.116 -12.886 1.00 59.66 96 LEU A CA 1
ATOM 746 C C . LEU A 1 96 ? -6.787 1.082 -13.873 1.00 59.66 96 LEU A C 1
ATOM 748 O O . LEU A 1 96 ? -7.048 -0.049 -13.480 1.00 59.66 96 LEU A O 1
ATOM 752 N N . LYS A 1 97 ? -6.916 1.435 -15.159 1.00 59.78 97 LYS A N 1
ATOM 753 C CA . LYS A 1 97 ? -7.356 0.496 -16.203 1.00 59.78 97 LYS A CA 1
ATOM 754 C C . LYS A 1 97 ? -6.357 -0.614 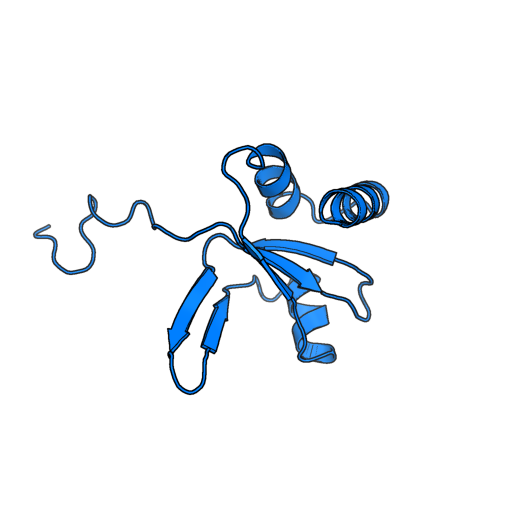-16.517 1.00 59.78 97 LYS A C 1
ATOM 756 O O . LYS A 1 97 ? -6.774 -1.627 -17.053 1.00 59.78 97 LYS A O 1
ATOM 761 N N . SER A 1 98 ? -5.070 -0.413 -16.249 1.00 56.84 98 SER A N 1
ATOM 762 C CA . SER A 1 98 ? -4.039 -1.433 -16.492 1.00 56.84 98 SER A CA 1
ATOM 763 C C . SER A 1 98 ? -3.880 -2.438 -15.347 1.00 56.84 98 SER A C 1
ATOM 765 O O . SER A 1 98 ? -3.197 -3.442 -15.516 1.00 56.84 98 SER A O 1
ATOM 767 N N . LEU A 1 99 ? -4.493 -2.165 -14.188 1.00 52.22 99 LEU A N 1
ATOM 768 C CA . LEU A 1 99 ? -4.481 -3.041 -13.011 1.00 52.22 99 LEU A CA 1
ATOM 769 C C . LEU A 1 99 ? -5.689 -3.996 -12.947 1.00 52.22 99 LEU A C 1
ATOM 771 O O . LEU A 1 99 ? -5.738 -4.832 -12.046 1.00 52.22 99 LEU A O 1
ATOM 775 N N . VAL A 1 100 ? -6.653 -3.862 -13.868 1.00 43.34 100 VAL A N 1
ATOM 776 C CA . VAL A 1 100 ? -7.882 -4.673 -13.989 1.00 43.34 100 VAL A CA 1
ATOM 777 C C . VAL A 1 100 ? -7.860 -5.422 -15.313 1.00 43.34 100 VAL A C 1
ATOM 779 O O . VAL A 1 100 ? -8.234 -6.614 -15.314 1.00 43.34 100 VAL A O 1
#

Solvent-accessible surface area (backbone atoms only — not comparable to full-atom values): 6128 Å² total; per-residue (Å²): 132,88,61,59,100,70,20,97,85,68,53,89,64,93,39,57,44,21,43,37,34,33,52,44,92,77,42,78,44,62,33,40,24,47,58,35,41,84,75,41,79,84,70,72,39,75,49,72,61,72,61,78,88,38,64,65,36,52,14,32,73,73,63,75,47,74,46,80,41,79,64,57,88,88,39,55,68,59,43,54,53,29,60,73,59,89,81,59,78,68,59,53,55,56,50,58,64,73,79,108

Mean predicted aligned error: 8.32 Å

Sequence (100 aa):
MELSWNDRRARQFLTNVGLITTDGRCGPNVMAAEWTHHVSYSPSLIAINVRGDDATAENINQSKEFGVNLAAEDQNILCSLGGDIQEKNLIRYLFLKSLV

Nearest PDB structures (foldseek):
  2d5m-assembly1_A-2  TM=7.816E-01  e=5.949E-05  Nitratidesulfovibrio vulgaris str. 'Miyazaki F'
  2r0x-assembly1_A-2  TM=8.894E-01  e=4.437E-04  Histophilus somni 129PT
  2r6v-assembly1_A  TM=7.622E-01  e=1.374E-03  Pyrococcus horikoshii OT3
  3zoh-assembly1_C  TM=8.050E-01  e=7.969E-03  Thermus thermophilus HB27
  3zoe-assembly1_B  TM=7.906E-01  e=8.485E-03  Thermus thermophilus HB27

Secondary structure (DSSP, 8-state):
---STT-TTT-S---EEEEEEE-STT-SEEEEEEEEEEEEETTEEEEE---TTSHHHHHHHHH---EEEEPPGGGHHHHHHHHH--S-HHHHHHHHHH--

Foldseek 3Di:
DDADPHDPVPPVPPAFFWFKWFAAPLGTATATFSHWDFDDVVVTDIDTDDDCPAPSNVRCVVVVDMDTDGDDPVCVVVNVCRHPDRDDPVVSVVSVVVVD

pLDDT: mean 74.59, std 17.35, range [41.75, 94.94]